Protein AF-A0A1D6F5F7-F1 (afdb_monomer_lite)

Structure (mmCIF, N/CA/C/O backbone):
data_AF-A0A1D6F5F7-F1
#
_entry.id   AF-A0A1D6F5F7-F1
#
loop_
_atom_site.group_PDB
_atom_site.id
_atom_site.type_symbol
_atom_site.label_atom_id
_atom_site.label_alt_id
_atom_site.label_comp_id
_atom_site.label_asym_id
_atom_site.label_entity_id
_atom_site.label_seq_id
_atom_site.pdbx_PDB_ins_code
_atom_site.Cartn_x
_atom_site.Cartn_y
_atom_site.Cartn_z
_atom_site.occupancy
_atom_site.B_iso_or_equiv
_atom_site.auth_seq_id
_atom_site.auth_comp_id
_atom_site.auth_asym_id
_atom_site.auth_atom_id
_atom_site.pdbx_PDB_model_num
ATOM 1 N N . MET A 1 1 ? 2.276 40.883 -0.696 1.00 55.47 1 MET A N 1
ATOM 2 C CA . MET A 1 1 ? 2.752 39.573 -0.206 1.00 55.47 1 MET A CA 1
ATOM 3 C C . MET A 1 1 ? 2.189 38.480 -1.107 1.00 55.47 1 MET A C 1
ATOM 5 O O . MET A 1 1 ? 1.046 38.093 -0.899 1.00 55.47 1 MET A O 1
ATOM 9 N N . PRO A 1 2 ? 2.911 38.016 -2.137 1.00 47.34 2 PRO A N 1
ATOM 10 C CA . PRO A 1 2 ? 2.548 36.783 -2.817 1.00 47.34 2 PRO A CA 1
ATOM 11 C C . PRO A 1 2 ? 3.054 35.624 -1.956 1.00 47.34 2 PRO A C 1
ATOM 13 O O . PRO A 1 2 ? 4.220 35.244 -1.996 1.00 47.34 2 PRO A O 1
ATOM 16 N N . GLY A 1 3 ? 2.177 35.142 -1.083 1.00 46.03 3 GLY A N 1
ATOM 17 C CA . GLY A 1 3 ? 2.347 33.838 -0.470 1.00 46.03 3 GLY A CA 1
ATOM 18 C C . GLY A 1 3 ? 2.025 32.749 -1.490 1.00 46.03 3 GLY A C 1
ATOM 19 O O . GLY A 1 3 ? 1.161 32.929 -2.343 1.00 46.03 3 GLY A O 1
ATOM 20 N N . LYS A 1 4 ? 2.690 31.607 -1.322 1.00 51.19 4 LYS A N 1
ATOM 21 C CA . LYS A 1 4 ? 2.290 30.296 -1.835 1.00 51.19 4 LYS A CA 1
ATOM 22 C C . LYS A 1 4 ? 2.245 30.140 -3.357 1.00 51.19 4 LYS A C 1
ATOM 24 O O . LYS A 1 4 ? 1.186 30.177 -3.963 1.00 51.19 4 LYS A O 1
ATOM 29 N N . GLN A 1 5 ? 3.337 29.634 -3.908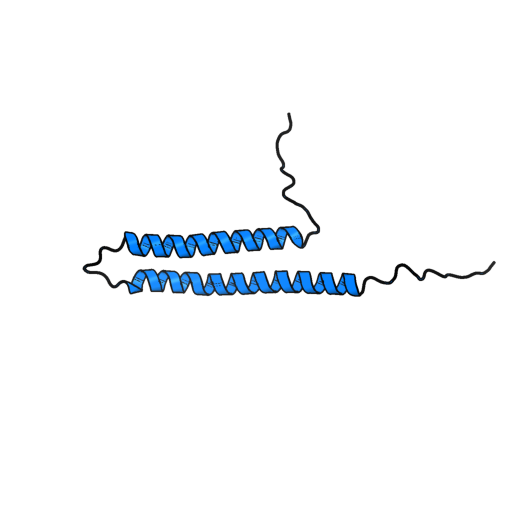 1.00 53.41 5 GLN A N 1
ATOM 30 C CA . GLN A 1 5 ? 3.314 28.196 -4.150 1.00 53.41 5 GLN A CA 1
ATOM 31 C C . GLN A 1 5 ? 4.571 27.633 -3.529 1.00 53.41 5 GLN A C 1
ATOM 33 O O . GLN A 1 5 ? 5.679 27.927 -3.960 1.00 53.41 5 GLN A O 1
ATOM 38 N N . GLU A 1 6 ? 4.365 26.918 -2.429 1.00 50.97 6 GLU A N 1
ATOM 39 C CA . GLU A 1 6 ? 5.374 26.044 -1.872 1.00 50.97 6 GLU A CA 1
ATOM 40 C C . GLU A 1 6 ? 5.841 25.170 -3.026 1.00 50.97 6 GLU A C 1
ATOM 42 O O . GLU A 1 6 ? 5.083 24.373 -3.583 1.00 50.97 6 GLU A O 1
ATOM 47 N N . GLU A 1 7 ? 7.068 25.464 -3.435 1.00 47.88 7 GLU A N 1
ATOM 48 C CA . GLU A 1 7 ? 7.934 24.688 -4.291 1.00 47.88 7 GLU A CA 1
ATOM 49 C C . GLU A 1 7 ? 8.000 23.301 -3.652 1.00 47.88 7 GLU A C 1
ATOM 51 O O . GLU A 1 7 ? 8.845 22.999 -2.812 1.00 47.88 7 GLU A O 1
ATOM 56 N N . GLY A 1 8 ? 6.984 22.490 -3.936 1.00 46.81 8 GLY A N 1
ATOM 57 C CA . GLY A 1 8 ? 6.835 21.137 -3.439 1.00 46.8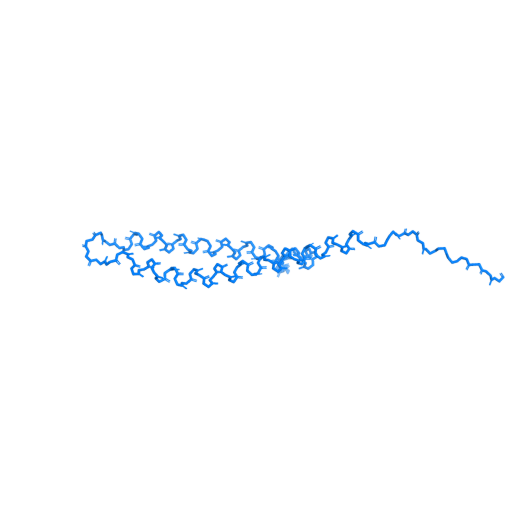1 8 GLY A CA 1
ATOM 58 C C . GLY A 1 8 ? 7.876 20.270 -4.118 1.00 46.81 8 GLY A C 1
ATOM 59 O O . GLY A 1 8 ? 7.542 19.504 -5.013 1.00 46.81 8 GLY A O 1
ATOM 60 N N . GLY A 1 9 ? 9.138 20.461 -3.729 1.00 48.00 9 GLY A N 1
ATOM 61 C CA . GLY A 1 9 ? 10.299 19.654 -4.057 1.00 48.00 9 GLY A CA 1
ATOM 62 C C . GLY A 1 9 ? 10.288 19.119 -5.478 1.00 48.00 9 GLY A C 1
ATOM 63 O O . GLY A 1 9 ? 10.159 17.909 -5.674 1.00 48.00 9 GLY A O 1
ATOM 64 N N . GLN A 1 10 ? 10.466 19.994 -6.465 1.00 46.88 10 GLN A N 1
ATOM 65 C CA . GLN A 1 10 ? 10.829 19.572 -7.813 1.00 46.88 10 GLN A CA 1
ATOM 66 C C . GLN A 1 10 ? 12.336 19.280 -7.859 1.00 46.88 10 GLN A C 1
ATOM 68 O O . GLN A 1 10 ? 13.104 19.907 -8.579 1.00 46.88 10 GLN A O 1
ATOM 73 N N . GLY A 1 11 ? 12.773 18.300 -7.058 1.00 47.53 11 GLY A N 1
ATOM 74 C CA . GLY A 1 11 ? 13.975 17.546 -7.407 1.00 47.53 11 GLY A CA 1
ATOM 75 C C . GLY A 1 11 ? 13.761 16.857 -8.765 1.00 47.53 11 GLY A C 1
ATOM 76 O O . GLY A 1 11 ? 12.617 16.801 -9.233 1.00 47.53 11 GLY A O 1
ATOM 77 N N . PRO A 1 12 ? 14.828 16.364 -9.430 1.00 55.09 12 PRO A N 1
ATOM 78 C CA . PRO A 1 12 ? 14.740 15.788 -10.775 1.00 55.09 12 PRO A CA 1
ATOM 79 C C . PRO A 1 12 ? 13.524 14.859 -10.888 1.00 55.09 12 PRO A C 1
ATOM 81 O O . PRO A 1 12 ? 13.244 14.150 -9.923 1.00 55.09 12 PRO A O 1
ATOM 84 N N . PRO A 1 13 ? 12.792 14.859 -12.018 1.00 58.75 13 PRO A N 1
ATOM 85 C CA . PRO A 1 13 ? 11.400 14.395 -12.133 1.00 58.75 13 PRO A CA 1
ATOM 86 C C . PRO A 1 13 ? 11.085 13.017 -11.512 1.00 58.75 13 PRO A C 1
ATOM 88 O O . PRO A 1 13 ? 9.936 12.757 -11.155 1.00 58.75 13 PRO A O 1
ATOM 91 N N . GLY A 1 14 ? 12.081 12.148 -11.311 1.00 58.03 14 GLY A N 1
ATOM 92 C CA . GLY A 1 14 ? 11.957 10.893 -10.568 1.00 58.03 14 GLY A CA 1
ATOM 93 C C . GLY A 1 14 ? 11.797 11.006 -9.037 1.00 58.03 14 GLY A C 1
ATOM 94 O O . GLY A 1 14 ? 11.213 10.104 -8.427 1.00 58.03 14 GLY A O 1
ATOM 95 N N . SER A 1 15 ? 12.265 12.067 -8.365 1.00 64.94 15 SER A N 1
ATOM 96 C CA . SER A 1 15 ? 12.219 12.163 -6.894 1.00 64.94 15 SER A CA 1
ATOM 97 C C . SER A 1 15 ? 10.813 12.414 -6.359 1.00 64.94 15 SER A C 1
ATOM 99 O O . SER A 1 15 ? 10.399 11.752 -5.404 1.00 64.94 15 SER A O 1
ATOM 101 N N . SER A 1 16 ? 10.064 13.322 -6.989 1.00 74.25 16 SER A N 1
ATOM 102 C CA . SER A 1 16 ? 8.740 13.743 -6.514 1.00 74.25 16 SER A CA 1
ATOM 103 C C . SER A 1 16 ? 7.713 12.622 -6.661 1.00 74.25 16 SER A C 1
ATOM 105 O O . SER A 1 16 ? 6.932 12.394 -5.742 1.00 74.25 16 SER A O 1
ATOM 107 N N . VAL A 1 17 ? 7.772 11.852 -7.756 1.00 76.06 17 VAL A N 1
ATOM 108 C CA . VAL A 1 17 ? 6.896 10.686 -7.978 1.00 76.06 17 VAL A CA 1
ATOM 109 C C . VAL A 1 17 ? 7.095 9.633 -6.888 1.00 76.06 17 VAL A C 1
ATOM 111 O O . VAL A 1 17 ? 6.130 9.075 -6.374 1.00 76.06 17 VAL A O 1
ATOM 114 N N . CYS A 1 18 ? 8.344 9.387 -6.489 1.00 78.50 18 CYS A N 1
ATOM 115 C CA . CYS A 1 18 ? 8.643 8.411 -5.445 1.00 78.50 18 CYS A CA 1
ATOM 116 C C . CYS A 1 18 ? 8.130 8.852 -4.072 1.00 78.50 18 CYS A C 1
ATOM 118 O O . CYS A 1 18 ? 7.611 8.022 -3.334 1.00 78.50 18 CYS A O 1
ATOM 120 N N . LEU A 1 19 ? 8.270 10.136 -3.7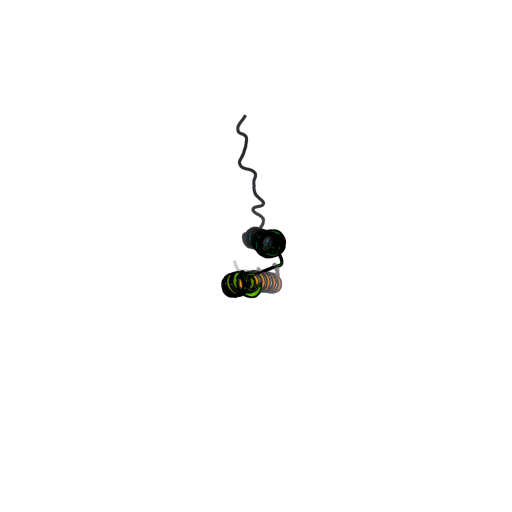25 1.00 81.94 19 LEU A N 1
ATOM 121 C CA . LEU A 1 19 ? 7.733 10.672 -2.471 1.00 81.94 19 LEU A CA 1
ATOM 122 C C . LEU A 1 19 ? 6.210 10.599 -2.457 1.00 81.94 19 LEU A C 1
ATOM 124 O O . LEU A 1 19 ? 5.649 10.051 -1.514 1.00 81.94 19 LEU A O 1
ATOM 128 N N . TRP A 1 20 ? 5.563 11.050 -3.535 1.00 82.44 20 TRP A N 1
ATOM 129 C CA . TRP A 1 20 ? 4.122 10.897 -3.726 1.00 82.44 20 TRP A CA 1
ATOM 130 C C . TRP A 1 20 ? 3.680 9.449 -3.528 1.00 82.44 20 TRP A C 1
ATOM 132 O O . TRP A 1 20 ? 2.707 9.195 -2.825 1.00 82.44 20 TRP A O 1
ATOM 142 N N . LEU A 1 21 ? 4.424 8.489 -4.077 1.00 82.06 21 LEU A N 1
ATOM 143 C CA . LEU A 1 21 ? 4.126 7.074 -3.911 1.00 82.06 21 LEU A CA 1
ATOM 144 C C . LEU A 1 21 ? 4.259 6.604 -2.455 1.00 82.06 21 LEU A C 1
ATOM 146 O O . LEU A 1 21 ? 3.393 5.876 -1.979 1.00 82.06 21 LEU A O 1
ATOM 150 N N . VAL A 1 22 ? 5.312 7.015 -1.741 1.00 83.75 22 VAL A N 1
ATOM 151 C CA . VAL A 1 22 ? 5.483 6.698 -0.311 1.00 83.75 22 VAL A CA 1
ATOM 152 C C . VAL A 1 22 ? 4.331 7.283 0.502 1.00 83.75 22 VAL A C 1
ATOM 154 O O . VAL A 1 22 ? 3.771 6.596 1.352 1.00 83.75 22 VAL A O 1
ATOM 157 N N . THR A 1 23 ? 3.929 8.520 0.212 1.00 87.00 23 THR A N 1
ATOM 158 C CA . THR A 1 23 ? 2.788 9.170 0.859 1.00 87.00 23 THR A CA 1
ATOM 159 C C . THR A 1 23 ? 1.488 8.418 0.577 1.00 87.00 23 THR A C 1
ATOM 161 O O . THR A 1 23 ? 0.749 8.131 1.514 1.00 87.00 23 THR A O 1
ATOM 164 N N . VAL A 1 24 ? 1.230 8.024 -0.675 1.00 85.88 24 VAL A N 1
ATOM 165 C CA . VAL A 1 24 ? 0.060 7.213 -1.061 1.00 85.88 24 VAL A CA 1
ATOM 166 C C . VAL A 1 24 ? 0.073 5.851 -0.359 1.00 85.88 24 VAL A C 1
ATOM 168 O O . VAL A 1 24 ? -0.946 5.443 0.192 1.00 85.88 24 VAL A O 1
ATOM 171 N N . LEU A 1 25 ? 1.222 5.172 -0.309 1.00 84.69 25 LEU A N 1
ATOM 172 C CA . LEU A 1 25 ? 1.397 3.905 0.407 1.00 84.69 25 LEU A CA 1
ATOM 173 C C . LEU A 1 25 ? 1.087 4.057 1.904 1.00 84.69 25 LEU A C 1
ATOM 175 O O . LEU A 1 25 ? 0.368 3.232 2.466 1.00 84.69 25 LEU A O 1
ATOM 179 N N . LEU A 1 26 ? 1.603 5.112 2.543 1.00 87.88 26 LEU A N 1
ATOM 180 C CA . LEU A 1 26 ? 1.336 5.404 3.952 1.00 87.88 26 LEU A CA 1
ATOM 181 C C . LEU A 1 26 ? -0.143 5.701 4.194 1.00 87.88 26 LEU A C 1
ATOM 183 O O . LEU A 1 26 ? -0.724 5.088 5.082 1.00 87.88 26 LEU A O 1
ATOM 187 N N . LEU A 1 27 ? -0.760 6.577 3.394 1.00 89.38 27 LEU A N 1
ATOM 188 C CA . LEU A 1 27 ? -2.194 6.889 3.463 1.00 89.38 27 LEU A CA 1
ATOM 189 C C . LEU A 1 27 ? -3.052 5.627 3.355 1.00 89.38 27 LEU A C 1
ATOM 191 O O . LEU A 1 27 ? -3.981 5.452 4.137 1.00 89.38 27 LEU A O 1
ATOM 195 N N . LEU A 1 28 ? -2.725 4.729 2.425 1.00 85.69 28 LEU A N 1
ATOM 196 C CA . LEU A 1 28 ? -3.463 3.483 2.224 1.00 85.69 28 LEU A CA 1
ATOM 197 C C . LEU A 1 28 ? -3.262 2.484 3.361 1.00 85.69 28 LEU A C 1
ATOM 199 O O . LEU A 1 28 ? -4.222 1.841 3.774 1.00 85.69 28 LEU A O 1
ATOM 203 N N . SER A 1 29 ? -2.046 2.378 3.896 1.00 85.38 29 SER A N 1
ATOM 204 C CA . SER A 1 29 ? -1.768 1.556 5.078 1.00 85.38 29 SER A CA 1
ATOM 205 C C . SER A 1 29 ? -2.516 2.089 6.304 1.00 85.38 29 SER A C 1
ATOM 207 O O . SER A 1 29 ? -3.111 1.323 7.062 1.00 85.38 29 SER A O 1
ATOM 209 N N . LEU A 1 30 ? -2.572 3.417 6.451 1.00 88.06 30 LEU A N 1
ATOM 210 C CA . LEU A 1 30 ? -3.339 4.092 7.495 1.00 88.06 30 LEU A CA 1
ATOM 211 C C . LEU A 1 30 ? -4.848 3.870 7.322 1.00 88.06 30 LEU A C 1
ATOM 213 O O . LEU A 1 30 ? -5.537 3.626 8.305 1.00 88.06 30 LEU A O 1
ATOM 217 N N . LEU A 1 31 ? -5.357 3.897 6.086 1.00 87.19 31 LEU A N 1
ATOM 218 C CA . LEU A 1 31 ? -6.750 3.575 5.756 1.00 87.19 31 LEU A CA 1
ATOM 219 C C . LEU A 1 31 ? -7.082 2.109 6.053 1.00 87.19 31 LEU A C 1
ATOM 221 O O . LEU A 1 31 ? -8.113 1.839 6.658 1.00 87.19 31 LEU A O 1
ATOM 225 N N . ALA A 1 32 ? -6.212 1.168 5.681 1.00 85.38 32 ALA A N 1
ATOM 226 C CA . ALA A 1 32 ? -6.397 -0.254 5.961 1.00 85.38 32 ALA A CA 1
ATOM 227 C C . ALA A 1 32 ? -6.366 -0.543 7.471 1.00 85.38 32 ALA A C 1
ATOM 229 O O . ALA A 1 32 ? -7.251 -1.222 7.992 1.00 85.38 32 ALA A O 1
ATOM 230 N N . GLY A 1 33 ? -5.383 0.015 8.185 1.00 84.31 33 GLY A N 1
ATOM 231 C CA . GLY A 1 33 ? -5.268 -0.099 9.638 1.00 84.31 33 GLY A CA 1
ATOM 232 C C . GLY A 1 33 ? -6.432 0.574 10.363 1.00 84.31 33 GLY A C 1
ATOM 233 O O . GLY A 1 33 ? -7.029 -0.029 11.249 1.00 84.31 33 GLY A O 1
ATOM 234 N N . GLY A 1 34 ? -6.809 1.783 9.947 1.00 84.69 34 GLY A N 1
ATOM 235 C CA . GLY A 1 34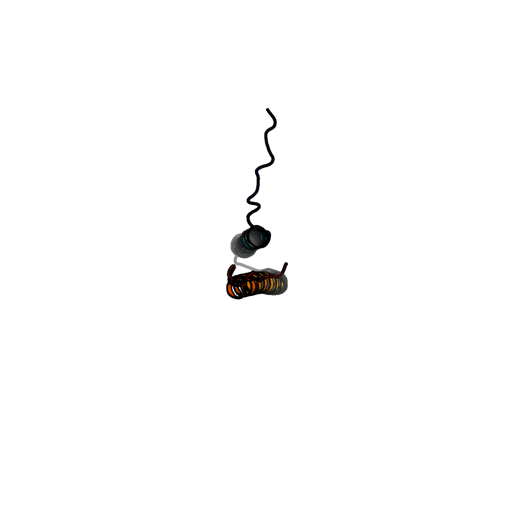 ? -7.931 2.533 10.508 1.00 84.69 34 GLY A CA 1
ATOM 236 C C . GLY A 1 34 ? -9.274 1.849 10.271 1.00 84.69 34 GLY A C 1
ATOM 237 O O . GLY A 1 34 ? -10.079 1.767 11.191 1.00 84.69 34 GLY A O 1
ATOM 238 N N . ALA A 1 35 ? -9.501 1.290 9.081 1.00 83.31 35 ALA A N 1
ATOM 239 C CA . ALA A 1 35 ? -10.705 0.521 8.787 1.00 83.31 35 ALA A CA 1
ATOM 240 C C . ALA A 1 35 ? -10.755 -0.800 9.569 1.00 83.31 35 ALA A C 1
ATOM 242 O O . ALA A 1 35 ? -11.820 -1.171 10.054 1.00 83.31 35 ALA A O 1
ATOM 243 N N . CYS A 1 36 ? -9.617 -1.480 9.749 1.00 78.50 36 CYS A N 1
ATOM 244 C CA . CYS A 1 36 ? -9.512 -2.657 10.615 1.00 78.50 36 CYS A CA 1
ATOM 245 C C . CYS A 1 36 ? -9.840 -2.305 12.075 1.00 78.50 36 CYS A C 1
ATOM 247 O O . CYS A 1 36 ? -10.645 -2.980 12.715 1.00 78.50 36 CYS A O 1
ATOM 249 N N . LEU A 1 37 ? -9.283 -1.200 12.579 1.00 83.19 37 LEU A N 1
ATOM 250 C CA . LEU A 1 37 ? -9.544 -0.711 13.931 1.00 83.19 37 LEU A CA 1
ATOM 251 C C . LEU A 1 37 ? -11.017 -0.315 14.108 1.00 83.19 37 LEU A C 1
ATOM 253 O O .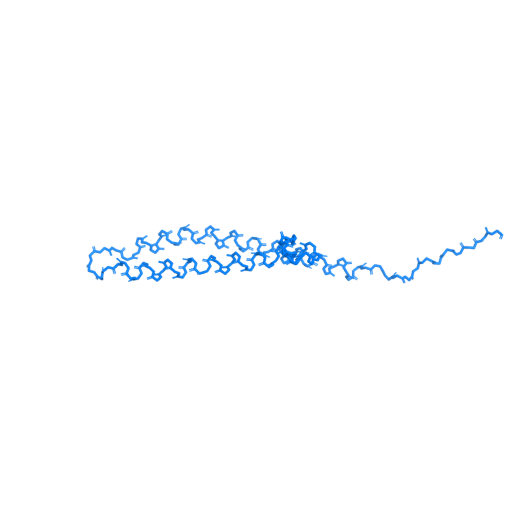 LEU A 1 37 ? -11.647 -0.688 15.092 1.00 83.19 37 LEU A O 1
ATOM 257 N N . ALA A 1 38 ? -11.586 0.402 13.136 1.00 80.88 38 ALA A N 1
ATOM 258 C CA . ALA A 1 38 ? -12.992 0.779 13.128 1.00 80.88 38 ALA A CA 1
ATOM 259 C C . ALA A 1 38 ? -13.895 -0.458 13.084 1.00 80.88 38 ALA A C 1
ATOM 261 O O . ALA A 1 38 ? -14.841 -0.529 13.854 1.00 80.88 38 ALA A O 1
ATOM 262 N N . ALA A 1 39 ? -13.584 -1.463 12.262 1.00 75.62 39 ALA A N 1
ATOM 263 C CA . ALA A 1 39 ? -14.326 -2.722 12.238 1.00 75.62 39 ALA A CA 1
ATOM 264 C C . ALA A 1 39 ? -14.267 -3.446 13.593 1.00 75.62 39 ALA A C 1
ATOM 266 O O . ALA A 1 39 ? -15.285 -3.957 14.048 1.00 75.62 39 ALA A O 1
ATOM 267 N N . TYR A 1 40 ? -13.110 -3.442 14.261 1.00 71.25 40 TYR A N 1
ATOM 268 C CA . TYR A 1 40 ? -12.954 -4.016 15.599 1.00 71.25 40 TYR A CA 1
ATOM 269 C C . TYR A 1 40 ? -13.788 -3.282 16.663 1.00 71.25 40 TYR A C 1
ATOM 271 O O . TYR A 1 40 ? -14.314 -3.912 17.573 1.00 71.25 40 TYR A O 1
ATOM 279 N N . VAL A 1 41 ? -13.933 -1.957 16.548 1.00 77.06 41 VAL A N 1
ATOM 280 C CA . VAL A 1 41 ? -14.691 -1.130 17.506 1.00 77.06 41 VAL A CA 1
ATOM 281 C C . VAL A 1 41 ? -16.195 -1.116 17.213 1.00 77.06 41 VAL A C 1
ATOM 283 O O . VAL A 1 41 ? -16.997 -1.158 18.142 1.00 77.06 41 VAL A O 1
ATOM 286 N N . LEU A 1 42 ? -16.595 -1.035 15.940 1.00 73.19 42 LEU A N 1
ATOM 287 C CA . LEU A 1 42 ? -18.000 -0.959 15.530 1.00 73.19 42 LEU A CA 1
ATOM 288 C C . LEU A 1 42 ? -18.723 -2.302 15.603 1.00 73.19 42 LEU A C 1
ATOM 290 O O . LEU A 1 42 ? -19.952 -2.303 15.544 1.00 73.19 42 LEU A O 1
ATOM 294 N N . LEU A 1 43 ? -18.008 -3.425 15.693 1.00 60.88 43 LEU A N 1
ATOM 295 C CA . LEU A 1 43 ? -18.638 -4.736 15.749 1.00 60.88 43 LEU A CA 1
ATOM 296 C C . LEU A 1 43 ? -18.816 -5.180 17.210 1.00 60.88 43 LEU A C 1
ATOM 298 O O . LEU A 1 43 ? -17.861 -5.661 17.823 1.00 60.88 43 LEU A O 1
ATOM 302 N N . PRO A 1 44 ? -20.021 -5.048 17.798 1.00 60.94 44 PRO A N 1
ATOM 303 C CA . PRO A 1 44 ? -20.296 -5.647 19.090 1.00 60.94 44 PRO A CA 1
ATOM 304 C C . PRO A 1 44 ? -20.122 -7.177 18.995 1.00 60.94 44 PRO A C 1
ATOM 306 O O . PRO A 1 44 ? -20.627 -7.788 18.051 1.00 60.94 44 PRO A O 1
ATOM 309 N N . PRO A 1 45 ? -19.436 -7.809 19.965 1.00 61.62 45 PRO A N 1
ATOM 310 C CA . PRO A 1 45 ? -18.983 -9.205 19.920 1.00 61.62 45 PRO A CA 1
ATOM 311 C C . PRO A 1 45 ? -20.078 -10.289 19.882 1.00 61.62 45 PRO A C 1
ATOM 313 O O . PRO A 1 45 ? -19.761 -11.449 20.134 1.00 61.62 45 PRO A O 1
ATOM 316 N N . GLN A 1 46 ? -21.353 -9.964 19.642 1.00 61.53 46 GLN A N 1
ATOM 317 C CA . GLN A 1 46 ? -22.446 -10.894 19.944 1.00 61.53 46 GLN A CA 1
ATOM 318 C C . GLN A 1 46 ? -23.125 -11.591 18.759 1.00 61.53 46 GLN A C 1
ATOM 320 O O . GLN A 1 46 ? -23.289 -12.791 18.880 1.00 61.53 46 GLN A O 1
ATOM 325 N N . GLU A 1 47 ? -23.472 -10.980 17.616 1.00 62.59 47 GLU A N 1
ATOM 326 C CA . GLU A 1 47 ? -24.416 -11.688 16.704 1.00 62.59 47 GLU A CA 1
ATOM 327 C C . GLU A 1 47 ? -24.180 -11.560 15.186 1.00 62.59 47 GLU A C 1
ATOM 329 O O . GLU A 1 47 ? -25.008 -12.016 14.400 1.00 62.59 47 GLU A O 1
ATOM 334 N N . THR A 1 48 ? -23.066 -10.989 14.710 1.00 59.41 48 THR A N 1
ATOM 335 C CA . THR A 1 48 ? -22.823 -10.888 13.252 1.00 59.41 48 THR A CA 1
ATOM 336 C C . THR A 1 48 ? -21.449 -11.388 12.823 1.00 59.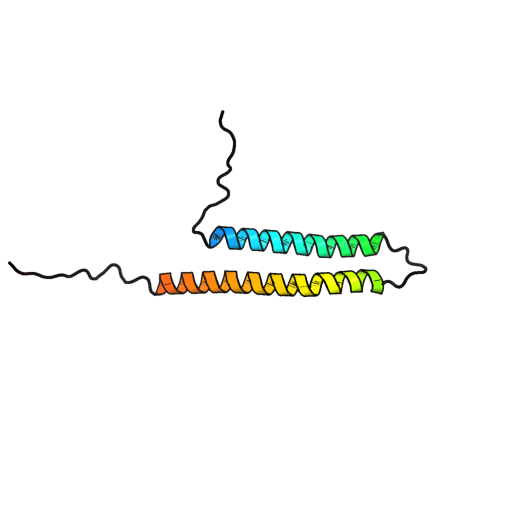41 48 THR A C 1
ATOM 338 O O . THR A 1 48 ? -20.464 -11.100 13.505 1.00 59.41 48 THR A O 1
ATOM 341 N N . PRO A 1 49 ? -21.341 -12.119 11.690 1.00 64.56 49 PRO A N 1
ATOM 342 C CA . PRO A 1 49 ? -20.114 -12.816 11.342 1.00 64.56 49 PRO A CA 1
ATOM 343 C C . PRO A 1 49 ? -18.974 -11.833 11.055 1.00 64.56 49 PRO A C 1
ATOM 345 O O . PRO A 1 49 ? -18.983 -11.113 10.056 1.00 64.56 49 PRO A O 1
ATOM 348 N N . ALA A 1 50 ? -17.965 -11.844 11.928 1.00 68.44 50 ALA A N 1
ATOM 349 C CA . ALA A 1 50 ? -16.808 -10.944 11.903 1.00 68.44 50 ALA A CA 1
ATOM 350 C C . ALA A 1 50 ? -16.011 -10.953 10.585 1.00 68.44 50 ALA A C 1
ATOM 352 O O . ALA A 1 50 ? -15.232 -10.041 10.311 1.00 68.44 50 ALA A O 1
ATOM 353 N N . TRP A 1 51 ? -16.214 -11.965 9.743 1.00 68.12 51 TRP A N 1
ATOM 354 C CA . TRP A 1 51 ? -15.546 -12.093 8.458 1.00 68.12 51 TRP A CA 1
ATOM 355 C C . TRP A 1 51 ? -16.136 -11.194 7.368 1.00 68.12 51 TRP A C 1
ATOM 357 O O . TRP A 1 51 ? -15.418 -10.890 6.428 1.00 68.12 51 TRP A O 1
ATOM 367 N N . LEU A 1 52 ? -17.387 -10.727 7.461 1.00 73.88 52 LEU A N 1
ATOM 368 C CA . LEU A 1 52 ? -18.009 -9.922 6.396 1.00 73.88 52 LEU A CA 1
ATOM 369 C C . LEU A 1 52 ? -17.264 -8.598 6.117 1.00 73.88 52 LEU A C 1
ATOM 371 O O . LEU A 1 52 ? -16.874 -8.367 4.967 1.00 73.88 52 LEU A O 1
ATOM 375 N N . PRO A 1 53 ? -16.998 -7.740 7.128 1.00 71.50 53 PRO A N 1
ATOM 376 C CA . PRO A 1 53 ? -16.215 -6.526 6.913 1.00 71.50 53 PRO A CA 1
ATOM 377 C C . PRO A 1 53 ? -14.764 -6.856 6.558 1.00 71.50 53 PRO A C 1
ATOM 379 O O . PRO A 1 53 ? -14.204 -6.225 5.670 1.00 71.50 53 PRO A O 1
ATOM 382 N N . ALA A 1 54 ? -14.171 -7.885 7.172 1.00 77.06 54 ALA A N 1
ATOM 383 C CA . ALA A 1 54 ? -12.813 -8.317 6.848 1.00 77.06 54 ALA A CA 1
ATOM 384 C C . ALA A 1 54 ? -12.679 -8.771 5.383 1.00 77.06 54 ALA A C 1
ATOM 386 O O . ALA A 1 54 ? -11.695 -8.443 4.726 1.00 77.06 54 ALA A O 1
ATOM 387 N N . VAL A 1 55 ? -13.684 -9.467 4.846 1.00 82.00 55 VAL A N 1
ATOM 388 C CA . VAL A 1 55 ? -13.758 -9.881 3.441 1.00 82.00 55 VAL A CA 1
ATOM 389 C C . VAL A 1 55 ? -13.936 -8.666 2.539 1.00 82.00 55 VAL A C 1
ATOM 391 O O . VAL A 1 55 ? -13.206 -8.550 1.561 1.00 82.00 55 VAL A O 1
ATOM 394 N N . GLY A 1 56 ? -14.819 -7.723 2.881 1.00 81.12 56 GLY A N 1
ATOM 395 C CA . GLY A 1 56 ? -14.945 -6.461 2.141 1.00 81.12 56 GLY A CA 1
ATOM 396 C C . GLY A 1 56 ? -13.623 -5.687 2.080 1.00 81.12 56 GLY A C 1
ATOM 397 O O . GLY A 1 56 ? -13.222 -5.211 1.018 1.00 81.12 56 GLY A O 1
ATOM 398 N N . LEU A 1 57 ? -12.894 -5.640 3.197 1.00 77.75 57 LEU A N 1
ATOM 399 C CA . LEU A 1 57 ? -11.573 -5.022 3.281 1.00 77.75 57 LEU A CA 1
ATOM 400 C C . LEU A 1 57 ? -10.526 -5.787 2.483 1.00 77.75 57 LEU A C 1
ATOM 402 O O . LEU A 1 57 ? -9.747 -5.152 1.787 1.00 77.75 57 LEU A O 1
ATOM 406 N N . ALA A 1 58 ? -10.514 -7.119 2.535 1.00 83.38 58 ALA A N 1
ATOM 407 C CA . ALA A 1 58 ? -9.617 -7.933 1.725 1.00 83.38 58 ALA A CA 1
ATOM 408 C C . ALA A 1 58 ? -9.889 -7.714 0.229 1.00 83.38 58 ALA A C 1
ATOM 410 O O . ALA A 1 58 ? -8.954 -7.470 -0.527 1.00 83.38 58 ALA A O 1
ATOM 411 N N . LEU A 1 59 ? -11.158 -7.697 -0.195 1.00 85.69 59 LEU A N 1
ATOM 412 C CA . LEU A 1 59 ? -11.539 -7.423 -1.584 1.00 85.69 59 LEU A CA 1
ATOM 413 C C . LEU A 1 59 ? -11.089 -6.045 -2.062 1.00 85.69 59 LEU A C 1
ATOM 415 O O . LEU A 1 59 ? -10.742 -5.906 -3.229 1.00 85.69 59 LEU A O 1
ATOM 419 N N . VAL A 1 60 ? -11.092 -5.038 -1.190 1.00 84.06 60 VAL A N 1
ATOM 420 C CA . VAL A 1 60 ? -10.589 -3.699 -1.513 1.00 84.06 60 VAL A CA 1
ATOM 421 C C . VAL A 1 60 ? -9.056 -3.693 -1.481 1.00 84.06 60 VAL A C 1
ATOM 423 O O . VAL A 1 60 ? -8.415 -3.209 -2.412 1.00 84.06 60 VAL A O 1
ATOM 426 N N . ALA A 1 61 ? -8.448 -4.294 -0.460 1.00 83.38 61 ALA A N 1
ATOM 427 C CA . ALA A 1 61 ? -7.006 -4.339 -0.253 1.00 83.38 61 ALA A CA 1
ATOM 428 C C . ALA A 1 61 ? -6.257 -5.140 -1.326 1.00 83.38 61 ALA A C 1
ATOM 430 O O . ALA A 1 61 ? -5.139 -4.760 -1.653 1.00 83.38 61 ALA A O 1
ATOM 431 N N . LEU A 1 62 ? -6.831 -6.205 -1.899 1.00 85.62 62 LEU A N 1
ATOM 432 C CA . LEU A 1 62 ? -6.189 -7.004 -2.954 1.00 85.62 62 LEU A CA 1
ATOM 433 C C . LEU A 1 62 ? -5.850 -6.151 -4.199 1.00 85.62 62 LEU A C 1
ATOM 435 O O . LEU A 1 62 ? -4.673 -6.081 -4.567 1.00 85.62 62 LEU A O 1
ATOM 439 N N . PRO A 1 63 ? -6.821 -5.459 -4.831 1.00 84.31 63 PRO A N 1
ATOM 440 C CA . PRO A 1 63 ? -6.559 -4.498 -5.896 1.00 84.31 63 PRO A CA 1
ATOM 441 C C . PRO A 1 63 ? -5.608 -3.388 -5.461 1.00 84.31 63 PRO A C 1
ATOM 443 O O . PRO A 1 63 ? -4.690 -3.063 -6.209 1.00 84.31 63 PRO A O 1
ATOM 446 N N . TRP A 1 64 ? -5.784 -2.821 -4.262 1.00 83.19 64 TRP A N 1
ATOM 447 C CA . TRP A 1 64 ? -4.908 -1.751 -3.778 1.00 83.19 64 TRP A CA 1
ATOM 448 C C . TRP A 1 64 ? -3.458 -2.214 -3.652 1.00 83.19 64 TRP A C 1
ATOM 450 O O . TRP A 1 64 ? -2.570 -1.571 -4.198 1.00 83.19 64 TRP A O 1
ATOM 460 N N . ALA A 1 65 ? -3.201 -3.348 -3.005 1.00 83.38 65 ALA A N 1
ATOM 461 C CA . ALA A 1 65 ? -1.864 -3.911 -2.862 1.00 83.38 65 ALA A CA 1
ATOM 462 C C . ALA A 1 65 ? -1.242 -4.212 -4.230 1.00 83.38 65 ALA A C 1
ATOM 464 O O . ALA A 1 65 ? -0.078 -3.884 -4.463 1.00 83.38 65 ALA A O 1
ATOM 465 N N . PHE A 1 66 ? -2.029 -4.768 -5.156 1.00 87.19 66 PHE A N 1
ATOM 466 C CA . PHE A 1 66 ? -1.580 -5.046 -6.517 1.00 87.19 66 PHE A CA 1
ATOM 467 C C . PHE A 1 66 ? -1.191 -3.770 -7.278 1.00 87.19 66 PHE A C 1
ATOM 469 O O . PHE A 1 66 ? -0.094 -3.685 -7.840 1.00 87.19 66 PHE A O 1
ATOM 476 N N . TRP A 1 67 ? -2.052 -2.750 -7.261 1.00 85.50 67 TRP A N 1
ATOM 477 C CA . TRP A 1 67 ? -1.783 -1.458 -7.897 1.00 85.50 67 TRP A CA 1
ATOM 478 C C . TRP A 1 67 ? -0.568 -0.770 -7.286 1.00 85.50 67 TRP A C 1
ATOM 480 O O . TRP A 1 67 ? 0.283 -0.253 -8.008 1.00 85.50 67 TRP A O 1
ATOM 490 N N . ILE A 1 68 ? -0.441 -0.816 -5.964 1.00 83.50 68 ILE A N 1
ATOM 491 C CA . ILE A 1 68 ? 0.661 -0.185 -5.245 1.00 83.50 68 ILE A CA 1
ATOM 492 C C . ILE A 1 68 ? 1.985 -0.884 -5.523 1.00 83.50 68 ILE A C 1
ATOM 494 O O . ILE A 1 68 ? 2.971 -0.202 -5.804 1.00 83.50 68 ILE A O 1
ATOM 498 N N . LEU A 1 69 ? 2.012 -2.218 -5.533 1.00 86.19 69 LEU A N 1
ATOM 499 C CA . LEU A 1 69 ? 3.207 -2.975 -5.892 1.00 86.19 69 LEU A CA 1
ATOM 500 C C . LEU A 1 69 ? 3.619 -2.698 -7.341 1.00 86.19 69 LEU A C 1
ATOM 502 O O . LEU A 1 69 ? 4.799 -2.489 -7.618 1.00 86.19 69 LEU A O 1
ATOM 506 N N . THR A 1 70 ? 2.648 -2.613 -8.252 1.00 86.81 70 THR A N 1
ATOM 507 C CA . THR A 1 70 ? 2.899 -2.274 -9.657 1.00 86.81 70 THR A CA 1
ATOM 508 C C . THR A 1 70 ? 3.486 -0.866 -9.787 1.00 86.81 70 THR A C 1
ATOM 510 O O . THR A 1 70 ? 4.508 -0.680 -10.450 1.00 86.81 70 THR A O 1
ATOM 513 N N . CYS A 1 71 ? 2.908 0.132 -9.116 1.00 83.88 71 CYS A N 1
ATOM 514 C CA . CYS A 1 71 ? 3.414 1.505 -9.125 1.00 83.88 71 CYS A CA 1
ATOM 515 C C . CYS A 1 71 ? 4.806 1.621 -8.477 1.00 83.88 71 CYS A C 1
ATOM 517 O O . CYS A 1 71 ? 5.689 2.277 -9.037 1.00 83.88 71 CYS A O 1
ATOM 519 N N . ALA A 1 72 ? 5.038 0.937 -7.352 1.00 85.00 72 ALA A N 1
ATOM 520 C CA . ALA A 1 72 ? 6.342 0.856 -6.693 1.00 85.00 72 ALA A CA 1
ATOM 521 C C . ALA A 1 72 ? 7.397 0.221 -7.591 1.00 85.00 72 ALA A C 1
ATOM 523 O O . ALA A 1 72 ? 8.499 0.758 -7.722 1.00 85.00 72 ALA A O 1
ATOM 524 N N . TYR A 1 73 ? 7.039 -0.861 -8.279 1.00 84.81 73 TYR A N 1
ATOM 525 C CA . TYR A 1 73 ? 7.906 -1.503 -9.252 1.00 84.81 73 TYR A CA 1
ATOM 526 C C . TYR A 1 73 ? 8.267 -0.554 -10.398 1.00 84.81 73 TYR A C 1
ATOM 528 O O . TYR A 1 73 ? 9.443 -0.436 -10.734 1.00 84.81 73 TYR A O 1
ATOM 536 N N . ARG A 1 74 ? 7.304 0.198 -10.955 1.00 83.56 74 ARG A N 1
ATOM 537 C CA . ARG A 1 74 ? 7.598 1.185 -12.012 1.00 83.56 74 ARG A CA 1
ATOM 538 C C . ARG A 1 74 ? 8.520 2.303 -11.527 1.00 83.56 74 ARG A C 1
ATOM 540 O O . ARG A 1 74 ? 9.412 2.697 -12.271 1.00 83.56 74 ARG A O 1
ATOM 547 N N . CYS A 1 75 ? 8.361 2.772 -10.290 1.00 83.38 75 CYS A N 1
ATOM 548 C CA . CYS A 1 75 ? 9.237 3.797 -9.715 1.00 83.38 75 CYS A CA 1
ATOM 549 C C . CYS A 1 75 ? 10.654 3.263 -9.454 1.00 83.38 75 CYS A C 1
ATOM 551 O O . CYS A 1 75 ? 11.638 3.927 -9.777 1.00 83.38 75 CYS A O 1
ATOM 553 N N . ALA A 1 76 ? 10.776 2.048 -8.915 1.00 83.12 76 ALA A N 1
ATOM 554 C CA . ALA A 1 76 ? 12.065 1.393 -8.711 1.00 83.12 76 ALA A CA 1
ATOM 555 C C . ALA A 1 76 ? 12.766 1.092 -10.046 1.00 83.12 76 ALA A C 1
ATOM 557 O O . ALA A 1 76 ? 13.965 1.335 -10.174 1.00 83.12 76 ALA A O 1
ATOM 558 N N . ALA A 1 77 ? 12.020 0.634 -11.056 1.00 80.94 77 ALA A N 1
ATOM 559 C CA . ALA A 1 77 ? 12.521 0.415 -12.408 1.00 80.94 77 ALA A CA 1
ATOM 560 C C . ALA A 1 77 ? 12.965 1.726 -13.072 1.00 80.94 77 ALA A C 1
ATOM 562 O O . ALA A 1 77 ? 14.030 1.756 -13.685 1.00 80.94 77 ALA A O 1
ATOM 563 N N . ALA A 1 78 ? 12.212 2.819 -12.899 1.00 77.56 78 ALA A N 1
ATOM 564 C CA . ALA A 1 78 ? 12.607 4.145 -13.371 1.00 77.56 78 ALA A CA 1
ATOM 565 C C . ALA A 1 78 ? 13.913 4.609 -12.705 1.00 77.56 78 ALA A C 1
ATOM 567 O O . ALA A 1 78 ? 14.859 4.968 -13.401 1.00 77.56 78 ALA A O 1
ATOM 568 N N . ARG A 1 79 ? 14.032 4.485 -11.375 1.00 75.56 79 ARG A N 1
ATOM 569 C CA . ARG A 1 79 ? 15.286 4.776 -10.656 1.00 75.56 79 ARG A CA 1
ATOM 570 C C . ARG A 1 79 ? 16.447 3.885 -11.096 1.00 75.56 79 ARG A C 1
ATOM 572 O O . ARG A 1 79 ? 17.584 4.343 -11.156 1.00 75.56 79 ARG A O 1
ATOM 579 N N . ALA A 1 80 ? 16.197 2.607 -11.376 1.00 76.19 80 ALA A N 1
ATOM 580 C CA . ALA A 1 80 ? 17.223 1.697 -11.878 1.00 76.19 80 ALA A CA 1
ATOM 581 C C . ALA A 1 80 ? 17.681 2.093 -13.290 1.00 76.19 80 ALA A C 1
ATOM 583 O O . ALA A 1 80 ? 18.879 2.053 -13.568 1.00 76.19 80 ALA A O 1
ATOM 584 N N . ALA A 1 81 ? 16.756 2.514 -14.159 1.00 74.12 81 ALA A N 1
ATOM 585 C CA . ALA A 1 81 ? 17.081 3.060 -15.471 1.00 74.12 81 ALA A CA 1
ATOM 586 C C . ALA A 1 81 ? 17.919 4.345 -15.352 1.00 74.12 81 ALA A C 1
ATOM 588 O O . ALA A 1 81 ? 18.953 4.437 -16.007 1.00 74.12 81 ALA A O 1
ATOM 589 N N . GLU A 1 82 ? 17.559 5.272 -14.458 1.00 69.50 82 GLU A N 1
ATOM 590 C CA . GLU A 1 82 ? 18.345 6.489 -14.184 1.00 69.50 82 GLU A CA 1
ATOM 591 C C . GLU A 1 82 ? 19.750 6.181 -13.642 1.00 69.50 82 GLU A C 1
ATOM 593 O O . GLU A 1 82 ? 20.738 6.771 -14.075 1.00 69.50 82 GLU A O 1
ATOM 598 N N . ARG A 1 83 ? 19.892 5.207 -12.732 1.00 68.88 83 ARG A N 1
ATOM 599 C CA . ARG A 1 83 ? 21.224 4.773 -12.274 1.00 68.88 83 ARG A CA 1
ATOM 600 C C . ARG A 1 83 ? 22.054 4.179 -13.406 1.00 68.88 83 ARG A C 1
ATOM 602 O O . ARG A 1 83 ? 23.264 4.379 -13.427 1.00 68.88 83 ARG A O 1
ATOM 609 N N . ARG A 1 84 ? 21.432 3.458 -14.344 1.00 65.31 84 ARG A N 1
ATOM 610 C CA . ARG A 1 84 ? 22.135 2.931 -15.521 1.00 65.31 84 ARG A CA 1
ATOM 611 C C . ARG A 1 84 ? 22.540 4.040 -16.480 1.00 65.31 84 ARG A C 1
ATOM 613 O O . ARG A 1 84 ? 23.651 3.974 -16.983 1.00 65.31 84 ARG A O 1
ATOM 620 N N . THR A 1 85 ? 21.709 5.054 -16.714 1.00 63.41 85 THR A N 1
ATOM 621 C CA . THR A 1 85 ? 22.105 6.187 -17.566 1.00 63.41 85 THR A CA 1
ATOM 622 C C . THR A 1 85 ? 23.199 7.033 -16.922 1.00 63.41 85 THR A C 1
ATOM 624 O O . THR A 1 85 ? 24.067 7.512 -17.638 1.00 63.41 85 THR A O 1
ATOM 627 N N . MET A 1 86 ? 23.235 7.159 -15.591 1.00 57.16 86 MET A N 1
ATOM 628 C CA . MET A 1 86 ? 24.364 7.785 -14.889 1.00 57.16 86 MET A CA 1
ATOM 629 C C . MET A 1 86 ? 25.626 6.913 -14.880 1.00 57.16 86 MET A C 1
ATOM 631 O O . MET A 1 86 ? 26.722 7.442 -15.012 1.00 57.16 86 MET A O 1
ATOM 635 N N . ALA A 1 87 ? 25.506 5.586 -14.770 1.00 60.81 87 ALA A N 1
ATOM 636 C CA . ALA A 1 87 ? 26.653 4.682 -14.903 1.00 60.81 87 ALA A CA 1
ATOM 637 C C . ALA A 1 87 ? 27.182 4.609 -16.348 1.00 60.81 87 ALA A C 1
ATOM 639 O O . ALA A 1 87 ? 28.367 4.367 -16.553 1.00 60.81 87 ALA A O 1
ATOM 640 N N . VAL A 1 88 ? 26.314 4.831 -17.340 1.00 59.41 88 VAL A N 1
ATOM 641 C CA . VAL A 1 88 ? 26.679 4.959 -18.758 1.00 59.41 88 VAL A CA 1
ATOM 642 C C . VAL A 1 88 ? 26.988 6.401 -19.153 1.00 59.41 88 VAL A C 1
ATOM 644 O O . VAL A 1 88 ? 27.306 6.631 -20.319 1.00 59.41 88 VAL A O 1
ATOM 647 N N . ALA A 1 89 ? 26.897 7.363 -18.220 1.00 52.31 89 ALA A N 1
ATOM 648 C CA . ALA A 1 89 ? 27.199 8.754 -18.514 1.00 52.31 89 ALA A CA 1
ATOM 649 C C . ALA A 1 89 ? 28.606 8.777 -19.114 1.00 52.31 89 ALA A C 1
ATOM 651 O O . ALA A 1 89 ? 29.555 8.322 -18.465 1.00 52.31 89 ALA A O 1
ATOM 652 N N . PRO A 1 90 ? 28.722 9.190 -20.388 1.00 52.09 90 PRO A N 1
ATOM 653 C CA . PRO A 1 90 ? 29.964 9.071 -21.113 1.00 52.09 90 PRO A CA 1
ATOM 654 C C . PRO A 1 90 ? 30.987 9.864 -20.323 1.00 52.09 90 PRO A C 1
ATOM 656 O O . PRO A 1 90 ? 30.699 10.985 -19.901 1.00 52.09 90 PRO A O 1
ATOM 659 N N . SER A 1 91 ? 32.154 9.262 -20.094 1.00 47.91 91 SER A N 1
ATOM 660 C CA . SER A 1 91 ? 33.319 9.995 -19.616 1.00 47.91 91 SER A CA 1
ATOM 661 C C . SER A 1 91 ? 33.346 11.339 -20.358 1.00 47.91 91 SER A C 1
ATOM 663 O O . SER A 1 91 ? 33.405 11.329 -21.595 1.00 47.91 91 SER A O 1
ATOM 665 N N . PRO A 1 92 ? 33.206 12.486 -19.664 1.00 53.38 92 PRO A N 1
ATOM 666 C CA . PRO A 1 92 ? 33.338 13.791 -20.287 1.00 53.38 92 PRO A CA 1
ATOM 667 C C . PRO A 1 92 ? 34.831 13.967 -20.559 1.00 53.38 92 PRO A C 1
ATOM 669 O O . PRO A 1 92 ? 35.572 14.569 -19.792 1.00 53.38 92 PRO A O 1
ATOM 672 N N . GLY A 1 93 ? 35.293 13.287 -21.598 1.00 49.16 93 GLY A N 1
ATOM 673 C CA . GLY A 1 93 ? 36.693 12.943 -21.758 1.00 49.16 93 GLY A CA 1
ATOM 674 C C . GLY A 1 93 ? 36.971 12.361 -23.130 1.00 49.16 93 GLY A C 1
ATOM 675 O O . GLY A 1 93 ? 37.761 11.438 -23.236 1.00 49.16 93 GLY A O 1
ATOM 676 N N . SER A 1 94 ? 36.307 12.852 -24.180 1.00 50.53 94 SER A N 1
ATOM 677 C CA . SER A 1 94 ? 36.841 12.750 -25.542 1.00 50.53 94 SER A CA 1
ATOM 678 C C . SER A 1 94 ? 36.063 13.642 -26.513 1.00 50.53 94 SER A C 1
ATOM 680 O O . SER A 1 94 ? 35.239 13.183 -27.295 1.00 50.53 94 SER A O 1
ATOM 682 N N . MET A 1 95 ? 36.342 14.943 -26.496 1.00 46.59 95 MET A N 1
ATOM 683 C CA . MET A 1 95 ? 36.398 15.683 -27.759 1.00 46.59 95 MET A CA 1
ATOM 684 C C . MET A 1 95 ? 37.856 16.053 -28.004 1.00 46.59 95 MET A C 1
ATOM 686 O O . MET A 1 95 ? 38.260 17.208 -27.948 1.00 46.59 95 MET A O 1
ATOM 690 N N . CYS A 1 96 ? 38.669 15.032 -28.274 1.00 49.59 96 CYS A N 1
ATOM 691 C CA . CYS A 1 96 ? 39.841 15.221 -29.111 1.00 49.59 96 CYS A CA 1
ATOM 692 C C . CYS A 1 96 ? 39.374 15.197 -30.572 1.00 49.59 96 CYS A C 1
ATOM 694 O O . CYS A 1 96 ? 39.308 14.149 -31.204 1.00 49.59 96 CYS A O 1
ATOM 696 N N . SER A 1 97 ? 39.047 16.360 -31.121 1.00 54.56 97 SER A N 1
ATOM 697 C CA . SER A 1 97 ? 39.069 16.593 -32.569 1.00 54.56 97 SER A CA 1
ATOM 698 C C . SER A 1 97 ? 40.053 17.745 -32.766 1.00 54.56 97 SER A C 1
ATOM 700 O O . SER A 1 97 ? 39.703 18.898 -32.565 1.00 54.56 97 SER A O 1
ATOM 702 N N . ARG A 1 98 ? 41.372 17.488 -32.799 1.00 54.12 98 ARG A N 1
ATOM 703 C CA . ARG A 1 98 ? 42.150 17.025 -33.971 1.00 54.12 98 ARG A CA 1
ATOM 704 C C . ARG A 1 98 ? 41.687 17.802 -35.214 1.00 54.12 98 ARG A C 1
ATOM 706 O O . ARG A 1 98 ? 40.635 17.503 -35.753 1.00 54.12 98 ARG A O 1
ATOM 713 N N . SER A 1 99 ? 42.318 18.947 -35.481 1.00 49.12 99 SER A N 1
ATOM 714 C CA . SER A 1 99 ? 43.519 19.109 -36.329 1.00 49.12 99 SER A CA 1
ATOM 715 C C . SER A 1 99 ? 43.144 19.312 -37.794 1.00 49.12 99 SER A C 1
ATOM 717 O O . SER A 1 99 ? 42.478 18.460 -38.372 1.00 49.12 99 SER A O 1
ATOM 719 N N . GLY A 1 100 ? 43.643 20.401 -38.384 1.00 49.41 100 GLY A N 1
ATOM 720 C CA . GLY A 1 100 ? 43.829 20.499 -39.830 1.00 49.41 100 GLY A CA 1
ATOM 721 C C . GLY A 1 100 ? 43.297 21.775 -40.470 1.00 49.41 100 GLY A C 1
ATOM 722 O O . GLY A 1 100 ? 42.256 21.742 -41.118 1.00 49.41 100 GLY A O 1
ATOM 723 N N . SER A 1 101 ? 44.038 22.875 -40.350 1.00 60.31 101 SER A N 1
ATOM 724 C CA . SER A 1 101 ? 44.370 23.762 -41.477 1.00 60.31 101 SER A CA 1
ATOM 725 C C . SER A 1 101 ? 45.612 24.562 -41.124 1.00 60.31 101 SER A C 1
ATOM 727 O O . SER A 1 101 ? 45.685 25.013 -39.959 1.00 60.31 101 SER A O 1
#

pLDDT: mean 70.61, std 14.14, range [46.03, 89.38]

Radius of gyration: 24.52 Å; chains: 1; bounding box: 69×52×61 Å

Organism: Zea mays (NCBI:txid4577)

Sequence (101 aa):
MPGKQEEGGQGPPGSSVCLWLVTVLLLLSLLAGGACLAAYVLLPPQETPAWLPAVGLALVALPWAFWILTCAYRCAAARAAERRTMAVAPSPGSMCSRSGS

Foldseek 3Di:
DPDDDPPQDPDPVLPNLVVVLVVVVVVVVCVLVVQVVCLVVVDDPPDDDSCPSVVVSCVVVVVVVVVSVVSVVVSVVVVVVVVVCVVVVPDPPDPPDDDDD

Secondary structure (DSSP, 8-state):
-----------STHHHHHHHHHHHHHHHHHHHHHHHHHHHHHS-TTSS-THHHHHHHHHHHHHHHHHHHHHHHHHHHHHHHHHHHHHT---S---------